Protein AF-A0A3M2ST70-F1 (afdb_monomer)

Solvent-accessible surface area (backbone atoms only — not comparable to full-atom values): 7548 Å² total; per-residue (Å²): 139,82,76,86,84,75,55,57,68,80,38,99,69,39,80,60,81,55,79,93,73,66,79,47,70,69,58,53,51,53,50,52,51,50,53,49,45,70,54,50,50,60,42,51,48,36,36,73,73,63,30,70,86,30,53,69,24,42,49,44,48,53,56,54,52,48,73,75,73,66,69,80,59,71,70,53,50,47,58,52,51,47,49,42,30,37,76,72,68,58,35,37,60,93,66,50,59,57,54,30,44,52,54,18,70,75,41,104,59,63,67,68,51,28,59,55,46,49,52,49,42,26,40,72,70,59,74,119

Mean predicted aligned error: 8.49 Å

Radius of gyration: 21.8 Å; Cα contacts (8 Å, |Δi|>4): 84; chains: 1; bounding box: 68×26×48 Å

Structure (mmCIF, N/CA/C/O backbone):
data_AF-A0A3M2ST70-F1
#
_entry.id   AF-A0A3M2ST70-F1
#
loop_
_atom_site.group_PDB
_atom_site.id
_ato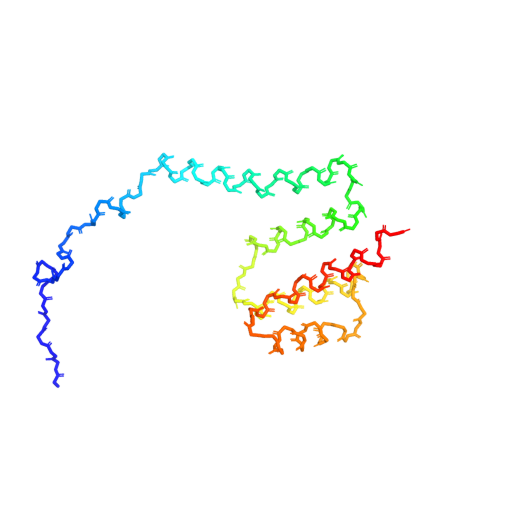m_site.type_symbol
_atom_site.label_atom_id
_atom_site.label_alt_id
_atom_site.label_comp_id
_atom_site.label_asym_id
_atom_site.label_entity_id
_atom_site.label_seq_id
_atom_site.pdbx_PDB_ins_code
_atom_site.Cartn_x
_atom_site.Cartn_y
_atom_site.Cartn_z
_atom_site.occupancy
_atom_site.B_iso_or_equiv
_atom_site.auth_seq_id
_atom_site.auth_comp_id
_atom_site.auth_asym_id
_atom_site.auth_atom_id
_atom_site.pdbx_PDB_model_num
ATOM 1 N N . MET A 1 1 ? 48.842 -8.481 -5.238 1.00 44.47 1 MET A N 1
ATOM 2 C CA . MET A 1 1 ? 48.527 -9.378 -6.369 1.00 44.47 1 MET A CA 1
ATOM 3 C C . MET A 1 1 ? 47.214 -8.908 -6.974 1.00 44.47 1 MET A C 1
ATOM 5 O O . MET A 1 1 ? 46.166 -9.241 -6.443 1.00 44.47 1 MET A O 1
ATOM 9 N N . GLY A 1 2 ? 47.275 -8.045 -7.990 1.00 53.31 2 GLY A N 1
ATOM 10 C CA . GLY A 1 2 ? 46.110 -7.665 -8.793 1.00 53.31 2 GLY A CA 1
ATOM 11 C C . GLY A 1 2 ? 46.043 -8.600 -9.994 1.00 53.31 2 GLY A C 1
ATOM 12 O O . GLY A 1 2 ? 47.050 -8.749 -10.685 1.00 53.31 2 GLY A O 1
ATOM 13 N N . GLY A 1 3 ? 44.919 -9.291 -10.176 1.00 66.19 3 GLY A N 1
ATOM 14 C CA . GLY A 1 3 ? 44.708 -10.169 -11.327 1.00 66.19 3 GLY A CA 1
ATOM 15 C C . GLY A 1 3 ? 44.744 -9.389 -12.641 1.00 66.19 3 GLY A C 1
ATOM 16 O O . GLY A 1 3 ? 44.466 -8.191 -12.667 1.00 66.19 3 GLY A O 1
ATOM 17 N N . THR A 1 4 ? 45.111 -10.073 -13.722 1.00 73.69 4 THR A N 1
ATOM 18 C CA . THR A 1 4 ? 45.090 -9.562 -15.095 1.00 73.69 4 THR A CA 1
ATOM 19 C C . THR A 1 4 ? 43.707 -8.998 -15.413 1.00 73.69 4 THR A C 1
ATOM 21 O O . THR A 1 4 ? 42.716 -9.725 -15.384 1.00 73.69 4 THR A O 1
ATOM 24 N N . GLN A 1 5 ? 43.635 -7.697 -15.685 1.00 71.81 5 GLN A N 1
ATOM 25 C CA . GLN A 1 5 ? 42.410 -7.037 -16.119 1.00 71.81 5 GLN A CA 1
ATOM 26 C C . GLN A 1 5 ? 42.157 -7.456 -17.574 1.00 71.81 5 GLN A C 1
ATOM 28 O O . GLN A 1 5 ? 42.941 -7.121 -18.460 1.00 71.81 5 GLN A O 1
ATOM 33 N N . VAL A 1 6 ? 41.136 -8.284 -17.793 1.00 73.12 6 VAL A N 1
ATOM 34 C CA . VAL A 1 6 ? 40.741 -8.784 -19.120 1.00 73.12 6 VAL A CA 1
ATOM 35 C C . VAL A 1 6 ? 39.880 -7.715 -19.791 1.00 73.12 6 VAL A C 1
ATOM 37 O O . VAL A 1 6 ? 39.038 -7.121 -19.121 1.00 73.12 6 VAL A O 1
ATOM 40 N N . ALA A 1 7 ? 40.107 -7.437 -21.076 1.00 77.62 7 ALA A N 1
ATOM 41 C CA . ALA A 1 7 ? 39.284 -6.492 -21.828 1.00 77.62 7 ALA A CA 1
ATOM 42 C C . ALA A 1 7 ? 37.847 -7.025 -21.970 1.00 77.62 7 ALA A C 1
ATOM 44 O O . ALA A 1 7 ? 37.656 -8.228 -22.140 1.00 77.62 7 ALA A O 1
ATOM 45 N N . ASP A 1 8 ? 36.840 -6.148 -21.930 1.00 71.69 8 ASP A N 1
ATOM 46 C CA . ASP A 1 8 ? 35.424 -6.546 -22.006 1.00 71.69 8 ASP A CA 1
ATOM 47 C C . ASP A 1 8 ? 35.113 -7.330 -23.294 1.00 71.69 8 ASP A C 1
ATOM 49 O O . ASP A 1 8 ? 34.392 -8.327 -23.251 1.00 71.69 8 ASP A O 1
ATOM 53 N N . ALA A 1 9 ? 35.749 -6.973 -24.415 1.00 72.19 9 ALA A N 1
ATOM 54 C CA . ALA A 1 9 ? 35.693 -7.722 -25.674 1.00 72.19 9 ALA A CA 1
ATOM 55 C C . ALA A 1 9 ? 36.130 -9.196 -25.557 1.00 72.19 9 ALA A C 1
ATOM 57 O O . ALA A 1 9 ? 35.612 -10.047 -26.280 1.00 72.19 9 ALA A O 1
ATOM 58 N N . ASP A 1 10 ? 37.048 -9.492 -24.637 1.00 76.56 10 ASP A N 1
ATOM 59 C CA . ASP A 1 10 ? 37.591 -10.830 -24.395 1.00 76.56 10 ASP A CA 1
ATOM 60 C C . ASP A 1 10 ? 36.838 -11.575 -23.274 1.00 76.56 10 ASP A C 1
ATOM 62 O O . ASP A 1 10 ? 37.160 -12.724 -22.952 1.00 76.56 10 ASP A O 1
ATOM 66 N N . THR A 1 11 ? 35.824 -10.950 -22.659 1.00 78.88 11 THR A N 1
ATOM 67 C CA . THR A 1 11 ? 34.939 -11.629 -21.704 1.00 78.88 11 THR A CA 1
ATOM 68 C C . THR A 1 11 ? 33.840 -12.418 -22.414 1.00 78.88 11 THR A C 1
ATOM 70 O O . THR A 1 11 ? 33.423 -12.101 -23.524 1.00 78.88 11 THR A O 1
ATOM 73 N N . LEU A 1 12 ? 33.300 -13.437 -21.734 1.00 73.69 12 LEU A N 1
ATOM 74 C CA . LEU A 1 12 ? 32.185 -14.263 -22.228 1.00 73.69 12 LEU A CA 1
ATOM 75 C C . LEU A 1 12 ? 30.929 -13.462 -22.620 1.00 73.69 12 LEU A C 1
ATOM 77 O O . LEU A 1 12 ? 30.086 -13.985 -23.345 1.00 73.69 12 LEU A O 1
ATOM 81 N N . LEU A 1 13 ? 30.784 -12.231 -22.121 1.00 71.75 13 LEU A N 1
ATOM 82 C CA . LEU A 1 13 ? 29.658 -11.346 -22.421 1.00 71.75 13 LEU A CA 1
ATOM 83 C C . LEU A 1 13 ? 29.907 -10.470 -23.663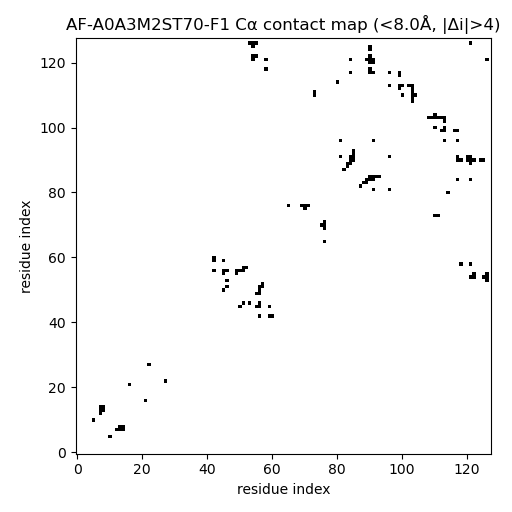 1.00 71.75 13 LEU A C 1
ATOM 85 O O . LEU A 1 13 ? 28.939 -10.009 -24.265 1.00 71.75 13 LEU A O 1
ATOM 89 N N . GLY A 1 14 ? 31.168 -10.294 -24.079 1.00 77.25 14 GLY A N 1
ATOM 90 C CA . GLY A 1 14 ? 31.573 -9.387 -25.154 1.00 77.25 14 GLY A CA 1
ATOM 91 C C . GLY A 1 14 ? 31.146 -7.931 -24.913 1.00 77.25 14 GLY A C 1
ATOM 92 O O . GLY A 1 14 ? 30.630 -7.576 -23.858 1.00 77.25 14 GLY A O 1
ATOM 93 N N . GLU A 1 15 ? 31.320 -7.070 -25.919 1.00 74.06 15 GLU A N 1
ATOM 94 C CA . GLU A 1 15 ? 30.912 -5.651 -25.823 1.00 74.06 15 GLU A CA 1
ATOM 95 C C . GLU A 1 15 ? 29.469 -5.385 -26.291 1.00 74.06 15 GLU A C 1
ATOM 97 O O . GLU A 1 15 ? 28.962 -4.265 -26.222 1.00 74.06 15 GLU A O 1
ATOM 102 N N . GLY A 1 16 ? 28.789 -6.411 -26.806 1.00 74.31 16 GLY A N 1
ATOM 103 C CA . GLY A 1 16 ? 27.435 -6.295 -27.332 1.00 74.31 16 GLY A CA 1
ATOM 104 C C . GLY A 1 16 ? 26.383 -6.411 -26.235 1.00 74.31 16 GLY A C 1
ATOM 105 O O . GLY A 1 16 ? 26.367 -7.374 -25.478 1.00 74.31 16 GLY A O 1
ATOM 106 N N . THR A 1 17 ? 25.435 -5.477 -26.187 1.00 74.25 17 THR A N 1
ATOM 107 C CA . THR A 1 17 ? 24.215 -5.643 -25.384 1.00 74.25 17 THR A CA 1
ATOM 108 C C . THR A 1 17 ? 23.368 -6.771 -25.997 1.00 74.25 17 THR A C 1
ATOM 110 O O . THR A 1 17 ? 22.962 -6.626 -27.155 1.00 74.25 17 THR A O 1
ATOM 113 N N . PRO A 1 18 ? 23.098 -7.886 -25.285 1.00 77.00 18 PRO A N 1
ATOM 114 C CA . PRO A 1 18 ? 22.322 -8.997 -25.834 1.00 77.00 18 PRO A CA 1
ATOM 115 C C . PRO A 1 18 ? 20.951 -8.548 -26.354 1.00 77.00 18 PRO A C 1
ATOM 117 O O . PRO A 1 18 ? 20.308 -7.694 -25.753 1.00 77.00 18 PRO A O 1
ATOM 120 N N . ASP A 1 19 ? 20.438 -9.147 -27.429 1.00 73.00 19 ASP A N 1
ATOM 121 C CA . ASP A 1 19 ? 19.177 -8.675 -28.032 1.00 73.00 19 ASP A CA 1
ATOM 122 C C . ASP A 1 19 ? 17.976 -8.712 -27.068 1.00 73.00 19 ASP A C 1
ATOM 124 O O . ASP A 1 19 ? 17.081 -7.873 -27.160 1.00 73.00 19 ASP A O 1
ATOM 128 N N . HIS A 1 20 ? 17.984 -9.616 -26.083 1.00 76.38 20 HIS A N 1
ATOM 129 C CA . HIS A 1 20 ? 16.944 -9.715 -25.053 1.00 76.38 20 HIS A CA 1
ATOM 130 C C . HIS A 1 20 ? 17.001 -8.610 -23.981 1.00 76.38 20 HIS A C 1
ATOM 132 O O . HIS A 1 20 ? 16.051 -8.469 -23.213 1.00 76.38 20 HIS A O 1
ATOM 138 N N . THR A 1 21 ? 18.080 -7.823 -23.910 1.00 75.38 21 THR A N 1
ATOM 139 C CA . THR A 1 21 ? 18.204 -6.674 -22.993 1.00 75.38 21 THR A CA 1
ATOM 140 C C . THR A 1 21 ? 17.953 -5.335 -23.691 1.00 75.38 21 THR A C 1
ATOM 142 O O . THR A 1 21 ? 17.931 -4.285 -23.045 1.00 75.38 21 THR A O 1
ATOM 145 N N . ARG A 1 22 ? 17.685 -5.348 -25.005 1.00 75.81 22 ARG A N 1
ATOM 146 C CA . ARG A 1 22 ? 17.344 -4.152 -25.787 1.00 75.81 22 ARG A CA 1
ATOM 147 C C . ARG A 1 22 ? 15.885 -3.773 -25.547 1.00 75.81 22 ARG A C 1
ATOM 149 O O . ARG A 1 22 ? 14.976 -4.187 -26.264 1.00 75.81 22 ARG A O 1
ATOM 156 N N . VAL A 1 23 ? 15.655 -2.955 -24.528 1.00 78.06 23 VAL A N 1
ATOM 157 C CA . VAL A 1 23 ? 14.327 -2.410 -24.237 1.00 78.06 23 VAL A CA 1
ATOM 158 C C . VAL A 1 23 ? 13.966 -1.364 -25.294 1.00 78.06 23 VAL A C 1
ATOM 160 O O . VAL A 1 23 ? 14.619 -0.329 -25.409 1.00 78.06 23 VAL A O 1
ATOM 163 N N . SER A 1 24 ? 12.906 -1.609 -26.068 1.00 88.00 24 SER A N 1
ATOM 164 C CA . SER A 1 24 ? 12.344 -0.573 -26.941 1.00 88.00 24 SER A CA 1
ATOM 165 C C . SER A 1 24 ? 11.423 0.351 -26.142 1.00 88.00 24 SER A C 1
ATOM 167 O O . SER A 1 24 ? 10.626 -0.109 -25.321 1.00 88.00 24 SER A O 1
ATOM 169 N N . ALA A 1 25 ? 11.490 1.659 -26.403 1.00 89.00 25 ALA A N 1
ATOM 170 C CA . ALA A 1 25 ? 10.657 2.647 -25.711 1.00 89.00 25 ALA A CA 1
ATOM 171 C C . ALA A 1 25 ? 9.151 2.354 -25.861 1.00 89.00 25 ALA A C 1
ATOM 173 O O . ALA A 1 25 ? 8.392 2.500 -24.907 1.00 89.00 25 ALA A O 1
ATOM 174 N N . GLY A 1 26 ? 8.723 1.873 -27.036 1.00 91.69 26 GLY A N 1
ATOM 175 C CA . GLY A 1 26 ? 7.329 1.495 -27.286 1.00 91.69 26 GLY A CA 1
ATOM 176 C C . GLY A 1 26 ? 6.874 0.277 -26.478 1.00 91.69 26 GLY A C 1
ATOM 177 O O . GLY A 1 26 ? 5.762 0.264 -25.951 1.00 91.69 26 GLY A O 1
ATOM 178 N N . TRP A 1 27 ? 7.736 -0.732 -26.328 1.00 89.62 27 TRP A N 1
ATOM 179 C CA . TRP A 1 27 ? 7.444 -1.894 -25.487 1.00 89.62 27 TRP A CA 1
ATOM 180 C C . TRP A 1 27 ? 7.394 -1.517 -24.005 1.00 89.62 27 TRP A C 1
ATOM 182 O O . TRP A 1 27 ? 6.440 -1.888 -23.323 1.00 89.62 27 TRP A O 1
ATOM 192 N N . ALA A 1 28 ? 8.357 -0.717 -23.531 1.00 92.38 28 ALA A N 1
ATOM 193 C CA . ALA A 1 28 ? 8.381 -0.236 -22.152 1.00 92.38 28 ALA A CA 1
ATOM 194 C C . ALA A 1 28 ? 7.121 0.575 -21.827 1.00 92.38 28 ALA A C 1
ATOM 196 O O . ALA A 1 28 ? 6.454 0.298 -20.836 1.00 92.38 28 ALA A O 1
ATOM 197 N N . ALA A 1 29 ? 6.734 1.509 -22.703 1.00 95.69 29 ALA A N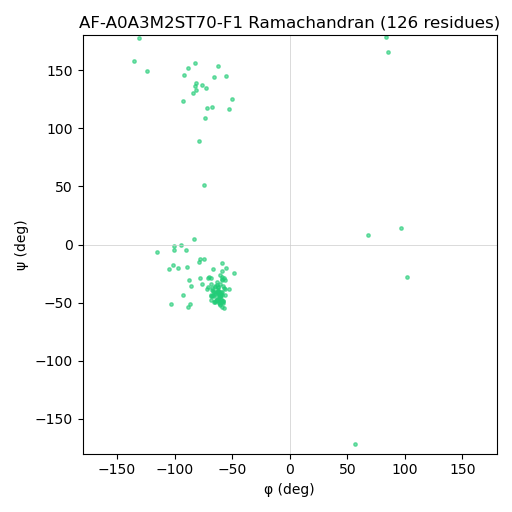 1
ATOM 198 C CA . ALA A 1 29 ? 5.517 2.297 -22.534 1.00 95.69 29 ALA A CA 1
ATOM 199 C C . ALA A 1 29 ? 4.255 1.421 -22.490 1.00 95.69 29 ALA A C 1
ATOM 201 O O . ALA A 1 29 ? 3.405 1.611 -21.621 1.00 95.69 29 ALA A O 1
ATOM 202 N N . ARG A 1 30 ? 4.142 0.430 -23.387 1.00 95.62 30 ARG A N 1
ATOM 203 C CA . ARG A 1 30 ? 3.005 -0.503 -23.407 1.00 95.62 30 ARG A CA 1
ATOM 204 C C . ARG A 1 30 ? 2.913 -1.307 -22.114 1.00 95.62 30 ARG A C 1
ATOM 206 O O . ARG A 1 30 ? 1.823 -1.454 -21.572 1.00 95.62 30 ARG A O 1
ATOM 213 N N . ILE A 1 31 ? 4.037 -1.825 -21.629 1.00 95.62 31 ILE A N 1
ATOM 214 C CA . ILE A 1 31 ? 4.082 -2.595 -20.384 1.00 95.62 31 ILE A CA 1
ATOM 215 C C . ILE A 1 31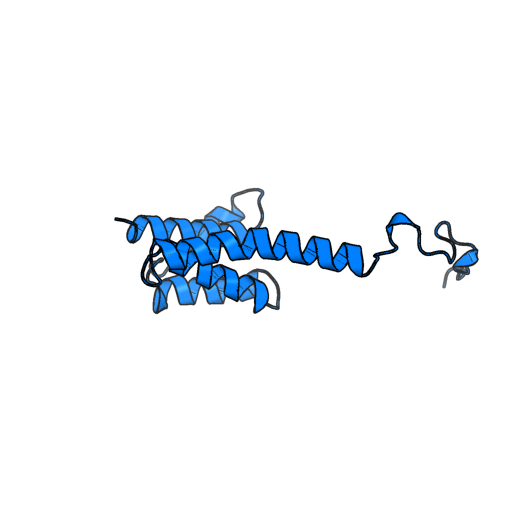 ? 3.712 -1.718 -19.197 1.00 95.62 31 ILE A C 1
ATOM 217 O O . ILE A 1 31 ? 2.809 -2.082 -18.446 1.00 95.62 31 ILE A O 1
ATOM 221 N N . SER A 1 32 ? 4.324 -0.542 -19.072 1.00 95.81 32 SER A N 1
ATOM 222 C CA . SER A 1 32 ? 3.990 0.405 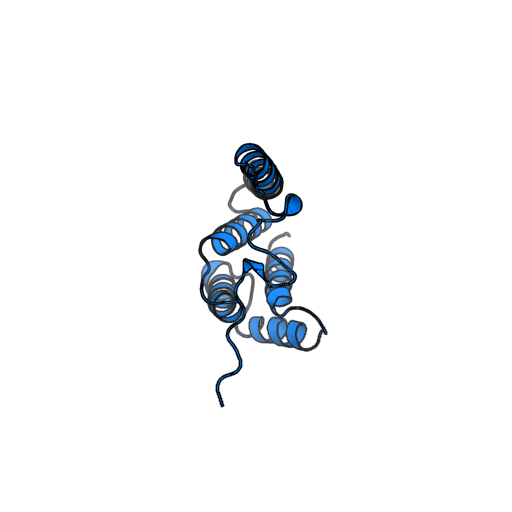-18.011 1.00 95.81 32 SER A CA 1
ATOM 223 C C . SER A 1 32 ? 2.505 0.758 -18.021 1.00 95.81 32 SER A C 1
ATOM 225 O O . SER A 1 32 ? 1.873 0.733 -16.972 1.00 95.81 32 SER A O 1
ATOM 227 N N . ALA A 1 33 ? 1.915 1.007 -19.195 1.00 97.44 33 ALA A N 1
ATOM 228 C CA . ALA A 1 33 ? 0.488 1.296 -19.317 1.00 97.44 33 ALA A CA 1
ATOM 229 C C . ALA A 1 33 ? -0.396 0.128 -18.847 1.00 97.44 33 ALA A C 1
ATOM 231 O O . ALA A 1 33 ? -1.386 0.352 -18.154 1.00 97.44 33 ALA A O 1
ATOM 232 N N . VAL A 1 34 ? -0.033 -1.116 -19.180 1.00 98.00 34 VAL A N 1
ATOM 233 C CA . VAL A 1 34 ? -0.773 -2.306 -18.731 1.00 98.00 34 VAL A CA 1
ATOM 234 C C . VAL A 1 34 ? -0.703 -2.456 -17.212 1.00 98.00 34 VAL A C 1
ATOM 236 O O . VAL A 1 34 ? -1.742 -2.618 -16.578 1.00 98.00 34 VAL A O 1
ATOM 239 N N . PHE A 1 35 ? 0.487 -2.364 -16.613 1.00 97.56 35 PHE A N 1
ATOM 240 C CA . PHE A 1 35 ? 0.643 -2.508 -15.161 1.00 97.56 35 PHE A CA 1
ATOM 241 C C . PHE A 1 35 ? -0.004 -1.358 -14.383 1.00 97.56 35 PHE A C 1
ATOM 243 O O . PHE A 1 35 ? -0.663 -1.605 -13.375 1.00 97.56 35 PHE A O 1
ATOM 250 N N . LEU A 1 36 ? 0.103 -0.121 -14.880 1.00 97.12 36 LEU A N 1
ATOM 251 C CA . LEU A 1 36 ? -0.617 1.019 -14.309 1.00 97.12 36 LEU A CA 1
ATOM 252 C C . LEU A 1 36 ? -2.130 0.822 -14.400 1.00 97.12 36 LEU A C 1
ATOM 254 O O . LEU A 1 36 ? -2.829 1.111 -13.437 1.00 97.12 36 LEU A O 1
ATOM 258 N N . GLY A 1 37 ? -2.640 0.294 -15.515 1.00 98.06 37 GLY A N 1
ATOM 259 C CA . GLY A 1 37 ? -4.055 -0.042 -15.654 1.00 98.06 37 GLY A CA 1
ATOM 260 C C . GLY A 1 37 ? -4.498 -1.105 -14.647 1.00 98.06 37 GLY A C 1
ATOM 261 O O . GLY A 1 37 ? -5.466 -0.893 -13.924 1.00 98.06 37 GLY A O 1
ATOM 262 N N . LEU A 1 38 ? -3.766 -2.219 -14.550 1.00 97.88 38 LEU A N 1
ATOM 263 C CA . LEU A 1 38 ? -4.063 -3.305 -13.606 1.00 97.88 38 LEU A CA 1
ATOM 264 C C . LEU A 1 38 ? -4.058 -2.848 -12.145 1.00 97.88 38 LEU A C 1
ATOM 266 O O . LEU A 1 38 ? -4.796 -3.401 -11.335 1.00 97.88 38 LEU A O 1
ATOM 270 N N . TRP A 1 39 ? -3.250 -1.845 -11.815 1.00 97.31 39 TRP A N 1
ATOM 271 C CA . TRP A 1 39 ? -3.181 -1.294 -10.471 1.00 97.31 39 TRP A CA 1
ATOM 272 C C . TRP A 1 39 ? -4.227 -0.199 -10.214 1.00 97.31 39 TRP A C 1
ATOM 274 O O . TRP A 1 39 ? -4.973 -0.283 -9.242 1.00 97.31 39 TRP A O 1
ATOM 284 N N . LEU A 1 40 ? -4.329 0.814 -11.078 1.00 97.69 40 LEU A N 1
ATOM 285 C CA . LEU A 1 40 ? -5.172 1.988 -10.831 1.00 97.69 40 LEU A CA 1
ATOM 286 C C . LEU A 1 40 ? -6.659 1.734 -11.091 1.00 97.69 40 LEU A C 1
ATOM 288 O O . LEU A 1 40 ? -7.490 2.365 -10.443 1.00 97.69 40 LEU A O 1
ATOM 292 N N . LEU A 1 41 ? -7.019 0.824 -12.003 1.00 98.19 41 LEU A N 1
ATOM 293 C CA . LEU A 1 41 ? -8.425 0.506 -12.276 1.00 98.19 41 LEU A CA 1
ATOM 294 C C . LEU A 1 41 ? -9.173 -0.039 -11.049 1.00 98.19 41 LEU A C 1
ATOM 296 O O . LEU A 1 41 ? -10.228 0.516 -10.743 1.00 98.19 41 LEU A O 1
ATOM 300 N N . PRO A 1 42 ? -8.690 -1.069 -10.322 1.00 97.75 42 PRO A N 1
ATOM 301 C CA . PRO A 1 42 ? -9.391 -1.549 -9.132 1.00 97.75 42 PRO A CA 1
ATOM 302 C C . PRO A 1 42 ? -9.431 -0.498 -8.017 1.00 97.75 42 PRO A C 1
ATOM 304 O O . PRO A 1 42 ? -10.462 -0.360 -7.366 1.00 97.75 42 PRO A O 1
ATOM 307 N N . VAL A 1 43 ? -8.366 0.292 -7.837 1.00 97.88 43 VAL A N 1
ATOM 308 C CA . VAL A 1 43 ? -8.352 1.397 -6.862 1.00 97.88 43 VAL A CA 1
ATOM 309 C C . VAL A 1 43 ? -9.434 2.418 -7.214 1.00 97.88 43 VAL A C 1
ATOM 311 O O . VAL A 1 43 ? -10.290 2.718 -6.388 1.00 97.88 43 VAL A O 1
ATOM 314 N N . ALA A 1 44 ? -9.462 2.897 -8.460 1.00 97.88 44 ALA A N 1
ATOM 315 C CA . ALA A 1 44 ? -10.475 3.840 -8.920 1.00 97.88 44 ALA A CA 1
ATOM 316 C C . ALA A 1 44 ? -11.893 3.261 -8.798 1.00 97.88 44 ALA A C 1
ATOM 318 O O . ALA A 1 44 ? -12.802 3.964 -8.367 1.00 97.88 44 ALA A O 1
ATOM 319 N N . ALA A 1 45 ? -12.085 1.979 -9.124 1.00 98.31 45 ALA A N 1
ATOM 320 C CA . ALA A 1 45 ? -13.374 1.312 -8.988 1.00 98.31 45 ALA A CA 1
ATOM 321 C C . ALA A 1 45 ? -13.871 1.300 -7.533 1.00 98.31 45 ALA A C 1
ATOM 323 O O . ALA A 1 45 ? -15.038 1.602 -7.305 1.00 98.31 45 ALA A O 1
ATOM 324 N N . LEU A 1 46 ? -13.004 1.023 -6.551 1.00 98.00 46 LEU A N 1
ATOM 325 C CA . LEU A 1 46 ? -13.376 1.066 -5.131 1.00 98.00 46 LEU A CA 1
ATOM 326 C C . LEU A 1 46 ? -13.846 2.467 -4.719 1.00 98.00 46 LEU A C 1
ATOM 328 O O . LEU A 1 46 ? -14.945 2.606 -4.184 1.00 98.00 46 LEU A O 1
ATOM 332 N N . PHE A 1 47 ? -13.089 3.510 -5.072 1.00 97.75 47 PHE A N 1
ATOM 333 C CA . PHE A 1 47 ? -13.474 4.894 -4.773 1.00 97.75 47 PHE A CA 1
ATOM 334 C C . PHE A 1 47 ? -14.784 5.313 -5.454 1.00 97.75 47 PHE A C 1
ATOM 336 O O . PHE A 1 47 ? -15.588 6.014 -4.844 1.00 97.75 47 PHE A O 1
ATOM 343 N N . LEU A 1 48 ? -15.014 4.887 -6.700 1.00 98.06 48 LEU A N 1
ATOM 344 C CA . LEU A 1 48 ? -16.214 5.245 -7.461 1.00 98.06 48 LEU A CA 1
ATOM 345 C C . LEU A 1 48 ? -17.466 4.474 -7.018 1.00 98.06 48 LEU A C 1
ATOM 347 O O . LEU A 1 48 ? -18.561 5.024 -7.085 1.00 98.06 48 LEU A O 1
ATOM 351 N N . ILE A 1 49 ? -17.320 3.212 -6.600 1.00 97.94 49 ILE A N 1
ATOM 352 C CA . ILE A 1 49 ? -18.447 2.328 -6.262 1.00 97.94 49 ILE A CA 1
ATOM 353 C C . ILE A 1 49 ? -18.788 2.402 -4.769 1.00 97.94 49 ILE A C 1
ATOM 355 O O . ILE A 1 49 ? -19.965 2.447 -4.419 1.00 97.94 49 ILE A O 1
ATOM 359 N N . LEU A 1 50 ? -17.778 2.400 -3.893 1.00 96.75 50 LEU A N 1
ATOM 360 C CA . LEU A 1 50 ? -17.952 2.335 -2.436 1.00 96.75 50 LEU A CA 1
ATOM 361 C C . LEU A 1 50 ? -17.792 3.699 -1.747 1.00 96.75 50 LEU A C 1
ATOM 363 O O . LEU A 1 50 ? -18.233 3.863 -0.612 1.00 96.75 50 LEU A O 1
ATOM 367 N N . GLY A 1 51 ? -17.189 4.678 -2.427 1.00 96.94 51 GLY A N 1
ATOM 368 C CA . GLY A 1 51 ? -16.916 6.008 -1.882 1.00 96.94 51 GLY A CA 1
ATOM 369 C C . GLY A 1 51 ? -15.606 6.089 -1.081 1.00 96.94 51 GLY A C 1
ATOM 370 O O . GLY A 1 51 ? -15.030 5.058 -0.728 1.00 96.94 51 GLY A O 1
ATOM 371 N N . PRO A 1 52 ? -15.111 7.309 -0.796 1.00 95.38 52 PRO A N 1
ATOM 372 C CA . PRO A 1 52 ? -13.820 7.529 -0.135 1.00 95.38 52 PRO A CA 1
ATOM 373 C C . PRO A 1 52 ? -13.807 7.118 1.342 1.00 95.38 52 PRO A C 1
ATOM 375 O O . PRO A 1 52 ? -12.764 6.716 1.843 1.00 95.38 52 PRO A O 1
ATOM 378 N N . GLU A 1 53 ? -14.957 7.170 2.016 1.00 94.19 53 GLU A N 1
ATOM 379 C CA . GLU A 1 5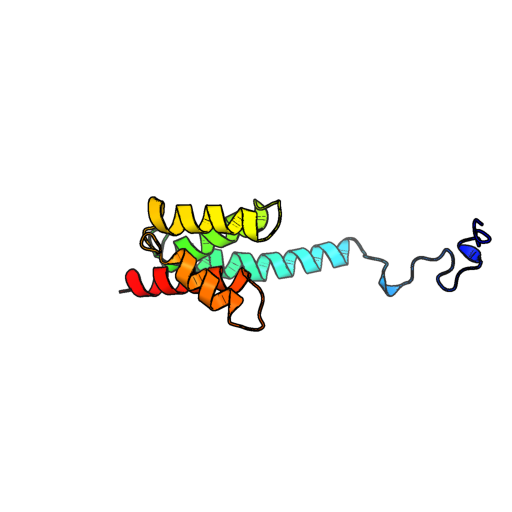3 ? -15.081 6.816 3.436 1.00 94.19 53 GLU A CA 1
ATOM 380 C C . GLU A 1 53 ? -15.112 5.301 3.671 1.00 94.19 53 GLU A C 1
ATOM 382 O O . GLU A 1 53 ? -14.971 4.849 4.802 1.00 94.19 53 GLU A O 1
ATOM 387 N N . ASN A 1 54 ? -15.280 4.488 2.626 1.00 95.75 54 ASN A N 1
ATOM 388 C CA . ASN A 1 54 ? -15.302 3.041 2.784 1.00 95.75 54 ASN A CA 1
ATOM 389 C C . ASN A 1 54 ? -13.898 2.495 3.082 1.00 95.75 54 ASN A C 1
ATOM 391 O O . ASN A 1 54 ? -12.939 2.824 2.380 1.00 95.75 54 ASN A O 1
ATOM 395 N N . VAL A 1 55 ? -13.796 1.592 4.060 1.00 95.75 55 VAL A N 1
ATOM 396 C CA . VAL A 1 55 ? -12.524 0.994 4.491 1.00 95.75 55 VAL A CA 1
ATOM 397 C C . VAL A 1 55 ? -11.716 0.385 3.339 1.00 95.75 55 VAL A C 1
ATOM 399 O O . VAL A 1 55 ? -10.502 0.564 3.278 1.00 95.75 55 VAL A O 1
ATOM 402 N N . PHE A 1 56 ? -12.358 -0.256 2.355 1.00 96.44 56 PHE A N 1
ATOM 403 C CA . PHE A 1 56 ? -11.650 -0.826 1.205 1.00 96.44 56 PHE A CA 1
ATOM 404 C C . PHE A 1 56 ? -11.040 0.255 0.308 1.00 96.44 56 PHE A C 1
ATOM 406 O O . PHE A 1 56 ? -9.924 0.080 -0.184 1.00 96.44 56 PHE A O 1
ATOM 413 N N . SER A 1 57 ? -11.731 1.384 0.125 1.00 97.00 57 SER A N 1
ATOM 414 C CA . SER A 1 57 ? -11.205 2.542 -0.606 1.00 97.00 57 SER A CA 1
ATOM 415 C C . SER A 1 57 ? -10.043 3.184 0.144 1.00 97.00 57 SER A C 1
ATOM 417 O O . SER A 1 57 ? -9.012 3.474 -0.461 1.00 97.00 57 SER A O 1
ATOM 419 N N . GLN A 1 58 ? -10.169 3.349 1.463 1.00 96.62 58 GLN A N 1
ATOM 420 C CA . GLN A 1 58 ? -9.109 3.915 2.294 1.00 96.62 58 GLN A CA 1
ATOM 421 C C . GLN A 1 58 ? -7.850 3.033 2.285 1.00 96.62 58 GLN A C 1
ATOM 423 O O . GLN A 1 58 ? -6.761 3.541 2.024 1.00 96.62 58 GLN A O 1
ATOM 428 N N . ILE A 1 59 ? -7.993 1.711 2.460 1.00 96.31 59 ILE A N 1
ATOM 429 C CA . ILE A 1 59 ? -6.893 0.736 2.347 1.00 96.31 59 ILE A CA 1
ATOM 430 C C . ILE A 1 59 ? -6.250 0.819 0.957 1.00 96.31 59 ILE A C 1
ATOM 432 O O . ILE A 1 59 ? -5.030 0.958 0.844 1.00 96.31 59 ILE A O 1
ATOM 436 N N . ALA A 1 60 ? -7.055 0.771 -0.110 1.00 96.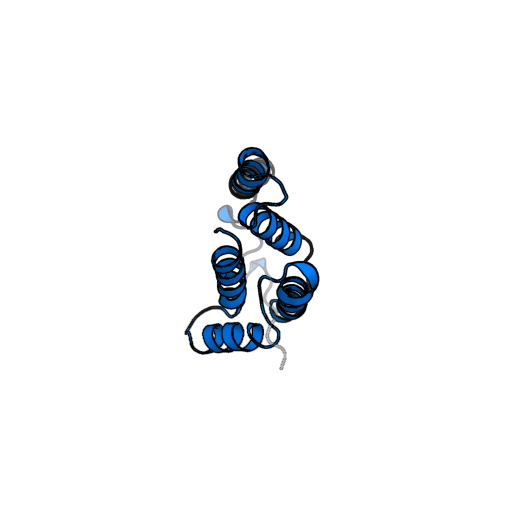50 60 ALA A N 1
ATOM 437 C CA . ALA A 1 60 ? -6.556 0.809 -1.481 1.00 96.50 60 ALA A CA 1
ATOM 438 C C . ALA A 1 60 ? -5.800 2.110 -1.786 1.00 96.50 60 ALA A C 1
ATOM 440 O O . ALA A 1 60 ? -4.721 2.066 -2.380 1.00 96.50 60 ALA A O 1
ATOM 441 N N . GLY A 1 61 ? -6.332 3.257 -1.360 1.00 96.44 61 GLY A N 1
ATOM 442 C CA . GLY A 1 61 ? -5.700 4.562 -1.531 1.00 96.44 61 GLY A CA 1
ATOM 443 C C . GLY A 1 61 ? -4.407 4.686 -0.730 1.00 96.44 61 GLY A C 1
ATOM 444 O O . GLY A 1 61 ? -3.368 5.031 -1.294 1.00 96.44 61 GLY A O 1
ATOM 445 N N . PHE A 1 62 ? -4.448 4.334 0.556 1.00 95.44 62 PHE A N 1
ATOM 446 C CA . PHE A 1 62 ? -3.306 4.414 1.462 1.00 95.44 62 PHE A CA 1
ATOM 447 C C . PHE A 1 62 ? -2.112 3.597 0.953 1.00 95.44 62 PHE A C 1
ATOM 449 O O . PHE A 1 62 ? -1.027 4.146 0.737 1.00 95.44 62 PHE A O 1
ATOM 456 N N . PHE A 1 63 ? -2.311 2.303 0.680 1.00 94.06 63 PHE A N 1
ATOM 457 C CA . PHE A 1 63 ? -1.228 1.448 0.190 1.00 94.06 63 PHE A CA 1
ATOM 458 C C . PHE A 1 63 ? -0.776 1.826 -1.224 1.00 94.06 63 PHE A C 1
ATOM 460 O O . PHE A 1 63 ? 0.403 1.665 -1.542 1.00 94.06 63 PHE A O 1
ATOM 467 N N . SER A 1 64 ? -1.664 2.386 -2.053 1.00 95.50 64 SER A N 1
ATOM 468 C CA . SER A 1 64 ? -1.276 2.866 -3.381 1.00 95.50 64 SER A CA 1
ATOM 469 C C . SER A 1 64 ? -0.359 4.086 -3.315 1.00 95.50 64 SER A C 1
ATOM 471 O O . SER A 1 64 ? 0.655 4.131 -4.009 1.00 95.50 64 SER A O 1
ATOM 473 N N . VAL A 1 65 ? -0.660 5.057 -2.451 1.00 93.81 65 VAL A N 1
ATOM 474 C CA . VAL A 1 65 ? 0.232 6.205 -2.235 1.00 93.81 65 VAL A CA 1
ATOM 475 C C . VAL A 1 65 ? 1.562 5.723 -1.664 1.00 93.81 65 VAL A C 1
ATOM 477 O O . VAL A 1 65 ? 2.617 6.060 -2.200 1.00 93.81 65 VAL A O 1
ATOM 480 N N . MET A 1 66 ? 1.524 4.864 -0.643 1.00 91.25 66 MET A N 1
ATOM 481 C CA . MET A 1 66 ? 2.730 4.308 -0.029 1.00 91.25 66 MET A CA 1
ATOM 482 C C . MET A 1 66 ? 3.637 3.593 -1.031 1.00 91.25 66 MET A C 1
ATOM 484 O O . MET A 1 66 ? 4.855 3.754 -0.953 1.00 91.25 66 MET A O 1
ATOM 488 N N . ALA A 1 67 ? 3.078 2.873 -2.006 1.00 90.12 67 ALA A N 1
ATOM 489 C CA . ALA A 1 67 ? 3.858 2.185 -3.032 1.00 90.12 67 ALA A CA 1
ATOM 490 C C . ALA A 1 67 ? 4.724 3.130 -3.892 1.00 90.12 67 ALA A C 1
ATOM 492 O O . ALA A 1 67 ? 5.758 2.695 -4.396 1.00 90.12 67 ALA A O 1
ATOM 493 N N . VAL A 1 68 ? 4.342 4.406 -4.045 1.00 91.75 68 VAL A N 1
ATOM 494 C CA . VAL A 1 68 ? 5.078 5.388 -4.870 1.00 91.75 68 VAL A CA 1
ATOM 495 C C . VAL A 1 68 ? 5.887 6.407 -4.074 1.00 91.75 68 VAL A C 1
ATOM 497 O O . VAL A 1 68 ? 6.819 6.982 -4.630 1.00 91.75 68 VAL A O 1
ATOM 500 N N . VAL A 1 69 ? 5.567 6.635 -2.795 1.00 90.25 69 VAL A N 1
ATOM 501 C CA . VAL A 1 69 ? 6.273 7.629 -1.955 1.00 90.25 69 VAL A CA 1
ATOM 502 C C . VAL A 1 69 ? 7.308 7.023 -1.006 1.00 90.25 69 VAL A C 1
ATOM 504 O O . VAL A 1 69 ? 8.020 7.748 -0.313 1.00 90.25 69 VAL A O 1
ATOM 507 N N . THR A 1 70 ? 7.402 5.698 -0.955 1.00 86.94 70 THR A N 1
ATOM 508 C CA . THR A 1 70 ? 8.301 4.997 -0.040 1.00 86.94 70 THR A CA 1
ATOM 509 C C . THR A 1 70 ? 9.732 4.924 -0.556 1.00 86.94 70 THR A C 1
ATOM 511 O O . THR A 1 70 ? 9.989 4.424 -1.650 1.00 86.94 70 THR A O 1
ATOM 514 N N . PHE A 1 71 ? 10.681 5.239 0.328 1.00 84.19 71 PHE A N 1
ATOM 515 C CA . PHE A 1 71 ? 12.107 4.958 0.158 1.00 84.19 71 PHE A CA 1
ATOM 516 C C . PHE A 1 71 ? 12.691 4.385 1.463 1.00 84.19 71 PHE A C 1
ATOM 518 O O . PHE A 1 71 ? 12.137 4.602 2.537 1.00 84.19 71 PHE A O 1
ATOM 525 N N . GLY A 1 72 ? 13.817 3.664 1.395 1.00 78.88 72 GLY A N 1
ATOM 526 C CA . GLY A 1 72 ? 14.534 3.205 2.601 1.00 78.88 72 GLY A CA 1
ATOM 527 C C . GLY A 1 72 ? 14.249 1.771 3.073 1.00 78.88 72 GLY A C 1
ATOM 528 O O . GLY A 1 72 ? 14.652 1.403 4.173 1.00 78.88 72 GLY A O 1
ATOM 529 N N . GLY A 1 73 ? 13.615 0.936 2.243 1.00 78.94 73 GLY A N 1
ATOM 530 C CA . GLY A 1 73 ? 13.383 -0.486 2.533 1.00 78.94 73 GLY A CA 1
ATOM 531 C C . GLY A 1 73 ? 12.148 -0.756 3.400 1.00 78.94 73 GLY A C 1
ATOM 532 O O . GLY A 1 73 ? 11.441 0.161 3.811 1.00 78.94 73 GLY A O 1
ATOM 533 N N . ALA A 1 74 ? 11.866 -2.037 3.664 1.00 75.94 74 ALA A N 1
ATOM 534 C CA . ALA A 1 74 ? 10.619 -2.457 4.310 1.00 75.94 74 ALA A CA 1
ATOM 535 C C . ALA A 1 74 ? 10.425 -1.839 5.707 1.00 75.94 74 ALA A C 1
ATOM 537 O O . ALA A 1 74 ? 9.345 -1.354 6.016 1.00 75.94 74 ALA A O 1
ATOM 538 N N . TYR A 1 75 ? 11.467 -1.774 6.537 1.00 76.81 75 TYR A N 1
ATOM 539 C CA . TYR A 1 75 ? 11.347 -1.281 7.915 1.00 76.81 75 TYR A CA 1
ATOM 540 C C . TYR A 1 75 ? 10.918 0.189 8.021 1.00 76.81 75 TYR A C 1
ATOM 542 O O . TYR A 1 75 ? 10.163 0.535 8.929 1.00 76.81 75 TYR A O 1
ATOM 550 N N . ALA A 1 76 ? 11.350 1.039 7.083 1.00 81.75 76 ALA A N 1
ATOM 551 C CA . ALA A 1 76 ? 10.985 2.456 7.071 1.00 81.75 76 ALA A CA 1
ATOM 552 C C . ALA A 1 76 ? 9.477 2.646 6.838 1.00 81.75 76 ALA A C 1
ATOM 554 O O . ALA A 1 76 ? 8.826 3.419 7.537 1.00 81.75 76 ALA A O 1
ATOM 555 N N . VAL A 1 77 ? 8.910 1.874 5.905 1.00 85.12 77 VAL A N 1
ATOM 556 C CA . VAL A 1 77 ? 7.464 1.852 5.629 1.00 85.12 77 VAL A CA 1
ATOM 557 C C . VAL A 1 77 ? 6.676 1.427 6.840 1.00 85.12 77 VAL A C 1
ATOM 559 O O . VAL A 1 77 ? 5.634 1.997 7.131 1.00 85.12 77 VAL A O 1
ATOM 562 N N . LEU A 1 78 ? 7.140 0.387 7.519 1.00 85.25 78 LEU A N 1
ATOM 563 C CA . LEU A 1 78 ? 6.317 -0.305 8.495 1.00 85.25 78 LEU A CA 1
ATOM 564 C C . LEU A 1 78 ? 6.076 0.514 9.746 1.00 85.25 78 LEU A C 1
ATOM 566 O O . LEU A 1 78 ? 4.959 0.496 10.250 1.00 85.25 78 LEU A O 1
ATOM 570 N N . ALA A 1 79 ? 7.068 1.283 10.191 1.00 85.38 79 ALA A N 1
ATOM 571 C CA . ALA A 1 79 ? 6.864 2.242 11.270 1.00 85.38 79 ALA A CA 1
ATOM 572 C C . ALA A 1 79 ? 5.770 3.263 10.907 1.00 85.38 79 ALA A C 1
ATOM 574 O O . ALA A 1 79 ? 4.879 3.526 11.712 1.00 85.38 79 ALA A O 1
ATOM 575 N N . TYR A 1 80 ? 5.787 3.776 9.673 1.00 89.25 80 TYR A N 1
ATOM 576 C CA . TYR A 1 80 ? 4.776 4.721 9.203 1.00 89.25 80 TYR A CA 1
ATOM 577 C C . TYR A 1 80 ? 3.390 4.079 9.042 1.00 89.25 80 TYR A C 1
ATOM 579 O O . TYR A 1 80 ? 2.396 4.641 9.494 1.00 89.25 80 TYR A O 1
ATOM 587 N N . VAL A 1 81 ? 3.311 2.879 8.456 1.00 90.56 81 VAL A N 1
ATOM 588 C CA . VAL A 1 81 ? 2.054 2.126 8.312 1.00 90.56 81 VAL A CA 1
ATOM 589 C C . VAL A 1 81 ? 1.444 1.825 9.673 1.00 90.56 81 VAL A C 1
ATOM 591 O O . VAL A 1 81 ? 0.249 2.032 9.847 1.00 90.56 81 VAL A O 1
ATOM 594 N N . ALA A 1 82 ? 2.251 1.395 10.644 1.00 88.69 82 ALA A N 1
ATOM 595 C CA . ALA A 1 82 ? 1.802 1.154 12.009 1.00 88.69 82 ALA A CA 1
ATOM 596 C C . ALA A 1 82 ? 1.196 2.412 12.631 1.00 88.69 82 ALA A C 1
ATOM 598 O O . ALA A 1 82 ? 0.094 2.368 13.174 1.00 88.69 82 ALA A O 1
ATOM 599 N N . GLN A 1 83 ? 1.901 3.538 12.512 1.00 90.56 83 GLN A N 1
ATOM 600 C CA . GLN A 1 83 ? 1.438 4.804 13.056 1.00 90.56 83 GLN A CA 1
ATOM 601 C C . GLN A 1 83 ? 0.111 5.229 12.416 1.00 90.56 83 GLN A C 1
ATOM 603 O O . GLN A 1 83 ? -0.839 5.534 13.128 1.00 90.56 83 GLN A O 1
ATOM 608 N N . GLN A 1 84 ? 0.010 5.207 11.086 1.00 93.62 84 GLN A N 1
ATOM 609 C CA . GLN A 1 84 ? -1.218 5.598 10.390 1.00 93.62 84 GLN A CA 1
ATOM 610 C C . GLN A 1 84 ? -2.380 4.641 10.683 1.00 93.62 84 GLN A C 1
ATOM 612 O O . GLN A 1 84 ? -3.494 5.096 10.934 1.00 93.62 84 GLN A O 1
ATOM 617 N N . ALA A 1 85 ? -2.123 3.333 10.722 1.00 92.69 85 ALA A N 1
ATOM 618 C CA . ALA A 1 85 ? -3.135 2.330 11.031 1.00 92.69 85 ALA A CA 1
ATOM 619 C C . ALA A 1 85 ? -3.701 2.471 12.452 1.00 92.69 85 ALA A C 1
ATOM 621 O O . ALA A 1 85 ? -4.872 2.172 12.656 1.00 92.69 85 ALA A O 1
ATOM 622 N N . VAL A 1 86 ? -2.901 2.925 13.421 1.00 92.56 86 VAL A N 1
ATOM 623 C CA . VAL A 1 86 ? -3.351 3.126 14.808 1.00 92.56 86 VAL A CA 1
ATOM 624 C C . VAL A 1 86 ? -3.941 4.520 15.019 1.00 92.56 86 VAL A C 1
ATOM 626 O O . VAL A 1 86 ? -5.054 4.654 15.515 1.00 92.56 86 VAL A O 1
ATOM 629 N N . GLU A 1 87 ? -3.199 5.569 14.662 1.00 93.56 87 GLU A N 1
ATOM 630 C CA . GLU A 1 87 ? -3.516 6.949 15.055 1.00 93.56 87 GLU A CA 1
ATOM 631 C C . GLU A 1 87 ? -4.477 7.650 14.095 1.00 93.56 87 GLU A C 1
ATOM 633 O O . GLU A 1 87 ? -5.205 8.547 14.507 1.00 93.56 87 GLU A O 1
ATOM 638 N N . THR A 1 88 ? -4.442 7.295 12.808 1.00 92.38 88 THR A N 1
ATOM 639 C CA . THR A 1 88 ? -5.206 7.997 11.764 1.00 92.38 88 THR A CA 1
ATOM 640 C C . THR A 1 88 ? -6.443 7.213 11.361 1.00 92.38 88 THR A C 1
ATOM 642 O O . THR A 1 88 ? -7.540 7.762 11.368 1.00 92.38 88 THR A O 1
ATOM 645 N N . TYR A 1 89 ? -6.268 5.931 11.042 1.00 92.31 89 TYR A N 1
ATOM 646 C CA . TYR A 1 89 ? -7.340 5.089 10.522 1.00 92.31 89 TYR A CA 1
ATOM 647 C C . TYR A 1 89 ? -8.028 4.230 11.586 1.00 92.31 89 TYR A C 1
A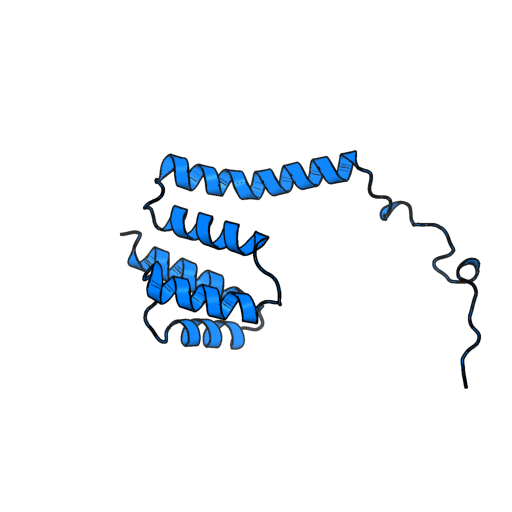TOM 649 O O . TYR A 1 89 ? -9.129 3.763 11.352 1.00 92.31 89 TYR A O 1
ATOM 657 N N . GLY A 1 90 ? -7.401 3.977 12.739 1.00 92.00 90 GLY A N 1
ATOM 658 C CA . GLY A 1 90 ? -7.983 3.121 13.784 1.00 92.00 90 GLY A CA 1
ATOM 659 C C . GLY A 1 90 ? -8.107 1.631 13.420 1.00 92.00 90 GLY A C 1
ATOM 660 O O . GLY A 1 90 ? -8.668 0.844 14.187 1.00 92.00 90 GLY A O 1
ATOM 661 N N . TRP A 1 91 ? -7.539 1.207 12.287 1.00 94.94 91 TRP A N 1
ATOM 662 C CA . TRP A 1 91 ? -7.493 -0.190 11.846 1.00 94.94 91 TRP A CA 1
ATOM 663 C C . TRP A 1 91 ? -6.789 -1.111 12.846 1.00 94.94 91 TRP A C 1
ATOM 665 O O . TRP A 1 91 ? -7.141 -2.286 12.944 1.00 94.94 91 TRP A O 1
ATOM 675 N N . LEU A 1 92 ? -5.824 -0.583 13.606 1.00 93.56 92 LEU A N 1
ATOM 676 C CA . LEU A 1 92 ? -5.088 -1.305 14.643 1.00 93.56 92 LEU A CA 1
ATOM 677 C C . LEU A 1 92 ? -5.182 -0.607 16.007 1.00 93.56 92 LEU A C 1
ATOM 679 O O . LEU A 1 92 ? -5.261 0.612 16.111 1.00 93.56 92 LEU A O 1
ATOM 683 N N . VAL A 1 93 ? -5.129 -1.400 17.074 1.00 91.94 93 VAL A N 1
ATOM 684 C CA . VAL A 1 93 ? -4.931 -0.958 18.464 1.00 91.94 93 VAL A CA 1
ATOM 685 C C . VAL A 1 93 ? -3.421 -0.891 18.753 1.00 91.94 93 VAL A C 1
ATOM 687 O O . VAL A 1 93 ? -2.649 -1.655 18.157 1.00 91.94 93 VAL A O 1
ATOM 690 N N . PRO A 1 94 ? -2.959 -0.015 19.672 1.00 87.62 94 PRO A N 1
ATOM 691 C CA . PRO A 1 94 ? -1.562 -0.004 20.094 1.00 87.62 94 PRO A CA 1
ATOM 692 C C . PRO A 1 94 ? -1.070 -1.401 20.499 1.00 87.62 94 PRO A C 1
ATOM 694 O O . PRO A 1 94 ? -1.660 -2.051 21.358 1.00 87.62 94 PRO A O 1
ATOM 697 N N . GLY A 1 95 ? 0.026 -1.851 19.886 1.00 86.06 95 GLY A N 1
ATOM 698 C CA . GLY A 1 95 ? 0.624 -3.168 20.134 1.00 86.06 95 GLY A CA 1
ATOM 699 C C . GLY A 1 95 ? 0.317 -4.226 19.070 1.00 86.06 95 GLY A C 1
ATOM 700 O O . GLY A 1 95 ? 1.188 -5.046 18.805 1.00 86.06 95 GLY A O 1
ATOM 701 N N . GLU A 1 96 ? -0.813 -4.152 18.358 1.00 91.69 96 GLU A N 1
ATOM 702 C CA . GLU A 1 96 ? -1.185 -5.176 17.356 1.00 91.69 96 GLU A CA 1
ATOM 703 C C . GLU A 1 96 ? -0.243 -5.209 16.144 1.00 91.69 96 GLU A C 1
ATOM 705 O O . GLU A 1 96 ? -0.118 -6.222 15.458 1.00 91.69 96 GLU A O 1
ATOM 710 N N . MET A 1 97 ? 0.485 -4.118 15.892 1.00 89.12 97 MET A N 1
ATOM 711 C CA . MET A 1 97 ? 1.549 -4.124 14.888 1.00 89.12 97 MET A CA 1
ATOM 712 C C . MET A 1 97 ? 2.668 -5.115 15.241 1.00 89.12 97 MET A C 1
ATOM 714 O O . MET A 1 97 ? 3.235 -5.741 14.346 1.00 89.12 97 MET A O 1
ATOM 718 N N . LEU A 1 98 ? 2.998 -5.269 16.530 1.00 88.94 98 LEU A N 1
ATOM 719 C CA . LEU A 1 98 ? 4.001 -6.240 16.972 1.00 88.94 98 LEU A CA 1
ATOM 720 C C . LEU A 1 98 ? 3.502 -7.672 16.778 1.00 88.94 98 LEU A C 1
ATOM 722 O O . LEU A 1 98 ? 4.301 -8.531 16.418 1.00 88.94 98 LEU A O 1
ATOM 726 N N . ASP A 1 99 ? 2.199 -7.911 16.931 1.00 90.44 99 ASP A N 1
ATOM 727 C CA . ASP A 1 99 ? 1.592 -9.213 16.646 1.00 90.44 99 ASP A CA 1
ATOM 728 C C . ASP A 1 99 ? 1.673 -9.535 15.149 1.00 90.44 99 ASP A C 1
ATOM 730 O O . ASP A 1 99 ? 2.097 -10.626 14.765 1.00 90.44 99 ASP A O 1
ATOM 734 N N . GLY A 1 100 ? 1.360 -8.559 14.290 1.00 89.00 100 GLY A N 1
ATOM 735 C CA . GLY A 1 100 ? 1.513 -8.687 12.841 1.00 89.00 100 GLY A CA 1
ATOM 736 C C . GLY A 1 100 ? 2.969 -8.902 12.407 1.00 89.00 100 GLY A C 1
ATOM 737 O O . GLY A 1 100 ? 3.229 -9.687 11.493 1.00 89.00 100 GLY A O 1
ATOM 738 N N . LEU A 1 101 ? 3.927 -8.257 13.082 1.00 87.94 101 LEU A N 1
ATOM 739 C CA . LEU A 1 101 ? 5.356 -8.478 12.855 1.00 87.94 101 LEU A CA 1
ATOM 740 C C . LEU A 1 101 ? 5.782 -9.877 13.315 1.00 87.94 101 LEU A C 1
ATOM 742 O O . LEU A 1 101 ? 6.418 -10.594 12.553 1.00 87.94 101 LEU A O 1
ATOM 746 N N . GLY A 1 102 ? 5.388 -10.298 14.519 1.00 88.25 102 GLY A N 1
ATOM 747 C CA . GLY A 1 102 ? 5.663 -11.640 15.035 1.00 88.25 102 GLY A CA 1
ATOM 748 C C . GLY A 1 102 ? 5.084 -12.731 14.133 1.00 88.25 102 GLY A C 1
ATOM 749 O O . GLY A 1 102 ? 5.756 -13.716 13.830 1.00 88.25 102 GLY A O 1
ATOM 750 N N . MET A 1 103 ? 3.874 -12.528 13.612 1.00 89.19 103 MET A N 1
ATOM 751 C CA . MET A 1 103 ? 3.293 -13.394 12.589 1.00 89.19 103 MET A CA 1
ATOM 752 C C . MET A 1 103 ? 4.159 -13.421 11.319 1.00 89.19 103 MET A C 1
ATOM 754 O O . MET A 1 103 ? 4.469 -14.500 10.826 1.00 89.19 103 MET A O 1
ATOM 758 N N . ALA A 1 104 ? 4.588 -12.268 10.798 1.00 87.50 104 ALA A N 1
ATOM 759 C CA . ALA A 1 104 ? 5.406 -12.215 9.586 1.00 87.50 104 ALA A CA 1
ATOM 760 C C . ALA A 1 104 ? 6.765 -12.926 9.759 1.00 87.50 104 ALA A C 1
ATOM 762 O O . ALA A 1 104 ? 7.152 -13.702 8.889 1.00 87.50 104 ALA A O 1
ATOM 763 N N . GLU A 1 105 ? 7.440 -12.738 10.897 1.00 87.19 105 GLU A N 1
ATOM 764 C CA . GLU A 1 105 ? 8.739 -13.363 11.207 1.00 87.19 105 GLU A CA 1
ATOM 765 C C . GLU A 1 105 ? 8.642 -14.876 11.475 1.00 87.19 105 GLU A C 1
ATOM 767 O O . GLU A 1 105 ? 9.589 -15.622 11.231 1.00 87.19 105 GLU A O 1
ATOM 772 N N . THR A 1 106 ? 7.503 -15.357 11.984 1.00 87.25 106 THR A N 1
ATOM 773 C CA . THR A 1 106 ? 7.295 -16.796 12.251 1.00 87.25 106 THR A CA 1
ATOM 774 C C . THR A 1 106 ? 6.964 -17.598 10.995 1.00 87.25 106 THR A C 1
ATOM 776 O O . THR A 1 106 ? 7.075 -18.826 10.995 1.00 87.25 106 THR A O 1
ATOM 779 N N . THR A 1 107 ? 6.594 -16.929 9.904 1.00 82.50 107 THR A N 1
ATOM 780 C CA . THR A 1 107 ? 6.414 -17.572 8.603 1.00 82.50 107 THR A CA 1
ATOM 781 C C . THR A 1 107 ? 7.701 -17.526 7.775 1.00 82.50 107 THR A C 1
ATOM 783 O O . THR A 1 107 ? 8.416 -16.529 7.817 1.00 82.50 107 THR A O 1
ATOM 786 N N . PRO A 1 108 ? 7.997 -18.547 6.949 1.00 69.31 108 PRO A N 1
ATOM 787 C CA . PRO A 1 108 ? 9.107 -18.513 5.994 1.00 69.31 108 PRO A CA 1
ATOM 788 C C . PRO A 1 108 ? 8.773 -17.613 4.783 1.00 69.31 108 PRO A C 1
ATOM 790 O O . PRO A 1 108 ? 8.851 -18.041 3.631 1.00 69.31 108 PRO A O 1
ATOM 793 N N . GLY A 1 109 ? 8.326 -16.383 5.048 1.00 67.19 109 GLY A N 1
ATOM 794 C CA . GLY A 1 109 ? 7.802 -15.436 4.073 1.00 67.19 109 GLY A CA 1
ATOM 795 C C . GLY A 1 109 ? 8.431 -14.045 4.192 1.00 67.19 109 GLY A C 1
ATOM 796 O O . GLY A 1 109 ? 9.278 -13.797 5.048 1.00 67.19 109 GLY A O 1
ATOM 797 N N . PRO A 1 110 ? 8.048 -13.111 3.310 1.00 77.19 110 PRO A N 1
ATOM 798 C CA . PRO A 1 110 ? 8.563 -11.755 3.358 1.00 77.19 110 PRO A CA 1
ATOM 799 C C . PRO A 1 110 ? 7.897 -10.971 4.494 1.00 77.19 110 PRO A C 1
ATOM 801 O O . PRO A 1 110 ? 6.673 -10.976 4.626 1.00 77.19 110 PRO A O 1
ATOM 804 N N . LEU A 1 111 ? 8.698 -10.198 5.229 1.00 76.56 111 LEU A N 1
ATOM 805 C CA . LEU A 1 111 ? 8.279 -9.308 6.323 1.00 76.56 111 LEU A CA 1
ATOM 806 C C . LEU A 1 111 ? 7.085 -8.399 5.946 1.00 76.56 111 LEU A C 1
ATOM 808 O O . LEU A 1 111 ? 6.271 -8.025 6.784 1.00 76.56 111 LEU A O 1
ATOM 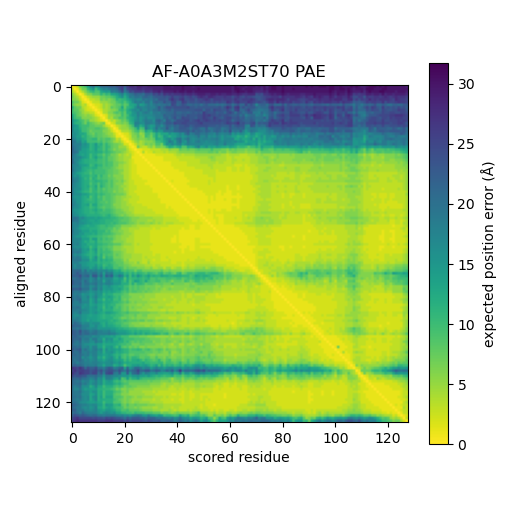812 N N . ILE A 1 112 ? 6.906 -8.127 4.648 1.00 82.25 112 ILE A N 1
ATOM 813 C CA . ILE A 1 112 ? 5.780 -7.365 4.096 1.00 82.25 112 ILE A CA 1
ATOM 814 C C . ILE A 1 112 ? 4.393 -7.959 4.392 1.00 82.25 112 ILE A C 1
ATOM 816 O O . ILE A 1 112 ? 3.404 -7.238 4.257 1.00 82.25 112 ILE A O 1
ATOM 820 N N . MET A 1 113 ? 4.273 -9.225 4.811 1.00 86.94 113 MET A N 1
ATOM 821 C CA . MET A 1 113 ? 2.972 -9.827 5.148 1.00 86.94 113 MET A CA 1
ATOM 822 C C . MET A 1 113 ? 2.220 -9.085 6.255 1.00 86.94 113 MET A C 1
ATOM 824 O O . MET A 1 113 ? 0.991 -9.120 6.285 1.00 86.94 113 MET A O 1
ATOM 828 N N . VAL A 1 114 ? 2.923 -8.321 7.091 1.00 88.94 114 VAL A N 1
ATOM 829 C CA . VAL A 1 114 ? 2.292 -7.423 8.064 1.00 88.94 114 VAL A CA 1
ATOM 830 C C . VAL A 1 114 ? 1.347 -6.399 7.407 1.00 88.94 114 VAL A C 1
ATOM 832 O O . VAL A 1 114 ? 0.345 -6.024 8.000 1.00 88.94 114 VAL A O 1
ATOM 835 N N . THR A 1 115 ? 1.581 -5.996 6.151 1.00 89.88 115 THR A N 1
ATOM 836 C CA . THR A 1 115 ? 0.661 -5.104 5.413 1.00 89.88 115 THR A CA 1
ATOM 837 C C . THR A 1 115 ? -0.696 -5.755 5.157 1.00 89.88 115 THR A C 1
ATOM 839 O O . THR A 1 115 ? -1.727 -5.091 5.233 1.00 89.88 115 THR A O 1
ATOM 842 N N . GLN A 1 116 ? -0.701 -7.067 4.909 1.00 91.12 116 GLN A N 1
ATOM 843 C CA . GLN A 1 116 ? -1.924 -7.840 4.712 1.00 91.12 116 GLN A CA 1
ATOM 844 C C . GLN A 1 116 ? -2.664 -8.015 6.035 1.00 91.12 116 GLN A C 1
ATOM 846 O O . GLN A 1 116 ? -3.884 -7.897 6.066 1.00 91.12 116 GLN A O 1
ATOM 851 N N . PHE A 1 117 ? -1.926 -8.213 7.132 1.00 92.62 117 PHE A N 1
ATOM 852 C CA . PHE A 1 117 ? -2.493 -8.209 8.478 1.00 92.62 117 PHE A CA 1
ATOM 853 C C . PHE A 1 117 ? -3.195 -6.880 8.789 1.00 92.62 117 PHE A C 1
ATOM 855 O O . PHE A 1 117 ? -4.353 -6.890 9.195 1.00 92.62 117 PHE A O 1
ATOM 862 N N . VAL A 1 118 ? -2.545 -5.739 8.526 1.00 93.88 118 VAL A N 1
ATOM 863 C CA . VAL A 1 118 ? -3.139 -4.407 8.743 1.00 93.88 118 VAL A CA 1
ATOM 864 C C . VAL A 1 118 ? -4.419 -4.231 7.922 1.00 93.88 118 VAL A C 1
ATOM 866 O O . VAL A 1 118 ? -5.449 -3.848 8.471 1.00 93.88 118 VAL A O 1
ATOM 869 N N . GLY A 1 119 ? -4.374 -4.543 6.621 1.00 93.00 119 GLY A N 1
ATOM 870 C CA . GLY A 1 119 ? -5.546 -4.434 5.748 1.00 93.00 119 GLY A CA 1
ATOM 871 C C . GLY A 1 119 ? -6.692 -5.354 6.179 1.00 93.00 119 GLY A C 1
ATOM 872 O O . GLY A 1 119 ? -7.850 -4.942 6.175 1.00 93.00 119 GLY A O 1
ATOM 873 N N . PHE A 1 120 ? -6.373 -6.578 6.610 1.00 93.88 120 PHE A N 1
ATOM 874 C CA . PHE A 1 120 ? -7.356 -7.513 7.148 1.00 93.88 120 PHE A CA 1
ATOM 875 C C . PHE A 1 120 ? -8.003 -6.984 8.428 1.00 93.88 120 PHE A C 1
ATOM 877 O O . PHE A 1 120 ? -9.223 -7.004 8.527 1.00 93.88 120 PHE A O 1
ATOM 884 N N . MET A 1 121 ? -7.215 -6.483 9.382 1.00 95.12 121 MET A N 1
ATOM 885 C CA . MET A 1 121 ? -7.737 -5.953 10.645 1.00 95.12 121 MET A CA 1
ATOM 886 C C . MET A 1 121 ? -8.613 -4.716 10.432 1.00 95.12 121 MET A C 1
ATOM 888 O O . MET A 1 121 ? -9.685 -4.631 11.030 1.00 95.12 121 MET A O 1
ATOM 892 N N . GLY A 1 122 ? -8.210 -3.810 9.533 1.00 92.50 122 GLY A N 1
ATOM 893 C CA . GLY A 1 122 ? -9.024 -2.657 9.144 1.00 92.50 122 GLY A CA 1
ATOM 894 C C . GLY A 1 122 ? -10.373 -3.084 8.572 1.00 92.50 122 GLY A C 1
ATOM 895 O O . GLY A 1 122 ? -11.421 -2.707 9.093 1.00 92.50 122 GLY A O 1
ATOM 896 N N . ALA A 1 123 ? -10.364 -3.962 7.564 1.00 93.06 123 ALA A N 1
ATOM 897 C CA . ALA A 1 123 ? -11.598 -4.472 6.972 1.00 93.06 123 ALA A CA 1
ATOM 898 C C . ALA A 1 123 ? -12.451 -5.266 7.977 1.00 93.06 123 ALA A C 1
ATOM 900 O O . ALA A 1 123 ? -13.663 -5.103 8.012 1.00 93.06 123 ALA A O 1
ATOM 901 N N . LEU A 1 124 ? -11.846 -6.097 8.828 1.00 93.00 124 LEU A N 1
ATOM 902 C CA . LEU A 1 124 ? -12.569 -6.890 9.826 1.00 93.00 124 LEU A CA 1
ATOM 903 C C . LEU A 1 124 ? -13.346 -6.009 10.816 1.00 93.00 124 LEU A C 1
ATOM 905 O O . LEU A 1 124 ? -14.409 -6.413 11.282 1.00 93.00 124 LEU A O 1
ATOM 909 N N . ARG A 1 125 ? -12.811 -4.831 11.148 1.00 90.31 125 ARG A N 1
ATOM 910 C CA . ARG A 1 125 ? -13.413 -3.907 12.118 1.00 90.31 125 ARG A CA 1
ATOM 911 C C . ARG A 1 125 ? -14.453 -2.980 11.510 1.00 90.31 125 ARG A C 1
ATOM 913 O O . ARG A 1 125 ? -15.428 -2.671 12.185 1.00 90.31 125 ARG A O 1
ATOM 920 N N . GLU A 1 126 ? -14.238 -2.541 10.274 1.00 85.69 126 GLU A N 1
ATOM 921 C CA . GLU A 1 126 ? -15.017 -1.456 9.663 1.00 85.69 126 GLU A CA 1
ATOM 922 C C . GLU A 1 126 ? -15.864 -1.883 8.456 1.00 85.69 126 GLU A C 1
ATOM 924 O O . GLU A 1 126 ? -16.629 -1.077 7.937 1.00 85.69 126 GLU A O 1
ATOM 929 N N . ALA A 1 127 ? -15.745 -3.122 7.964 1.00 74.62 127 ALA A N 1
ATOM 930 C CA . ALA A 1 127 ? -16.550 -3.594 6.829 1.00 74.62 127 ALA A CA 1
ATOM 931 C C . ALA A 1 127 ? -17.963 -4.085 7.220 1.00 74.62 127 ALA A C 1
ATOM 933 O O . ALA A 1 127 ? -18.673 -4.601 6.352 1.00 74.62 127 ALA A O 1
ATOM 934 N N . GLY A 1 128 ? -18.356 -3.950 8.494 1.00 53.03 128 GLY A N 1
ATOM 935 C CA . GLY A 1 128 ? -19.704 -4.216 9.023 1.00 53.03 128 GLY A CA 1
ATOM 936 C C . GLY A 1 128 ? -20.372 -2.959 9.564 1.00 53.03 128 GLY A C 1
ATOM 937 O O . GLY A 1 128 ? -21.582 -3.051 9.864 1.00 53.03 128 GLY A O 1
#

Sequence (128 aa):
MGGTQVADADTLLGEGTPDHTRVSAGWAARISAVFLGLWLLPVAALFLILGPENVFSQIAGFFSVMAVVTFGGAYAVLAYVAQQAVETYGWLVPGEMLDGLGMAETTPGPLIMVTQFVGFMGALREAG

Secondary structure (DSSP, 8-state):
-PPP---GGGSTT-SSPPGGG---HHHHHHHHHHHHHHHHHHHHHHHHHH-TTSHHHHHHHHHHHHHHH--S-HHHHHHHHHHIIIIIS-SS-TTHHHHHHHHHHHTTS-TTHHHHHHHHHHHHHH--

Foldseek 3Di:
DDDDDDDQCPDPVHPDDDPVNPDDPVNVVVVVVVVCCVLVVVLVVCCVPVNCPALVNVLSVVVVVCVPPDDDDDVVSLVVLVCCLVPPQNLDDPPVLVVLQVVLVVDPHDSCSSSVVSSCSSCVVGVD

pLDDT: mean 87.29, std 10.3, range [44.47, 98.31]